Protein AF-A0A4S0JA95-F1 (afdb_monomer_lite)

Secondary structure (DSSP, 8-state):
--EEEEEEETTEEEEEETHHHHHHHTTPPP-----GGGHHHHHHH-SS--EEEEE--HHHHHHHHHHH-SS-HHHHHHHHHHHTT----STTEEEEE-SS-HHHHHHHHHHHHHHHHHHHHHHTT-

Sequence (126 aa):
GAFAISWEAHGLRYGLPADVDWSVSNGHVAVANVSRAVIPTLRERYANLAIVEITASPQVLAERLAMRGRESRGEVLARLARSASVTLSGPGVTSIDNSGPREVAGERFAELLRKAMAFSDMSGLI

pLDDT: mean 89.23, std 9.41, range [45.0, 98.12]

Radius of gyration: 16.73 Å; chains: 1; bounding box: 40×36×42 Å

Structure (mmCIF, N/CA/C/O backbone):
data_AF-A0A4S0JA95-F1
#
_entry.id   AF-A0A4S0JA95-F1
#
loop_
_atom_site.group_PDB
_atom_site.id
_atom_site.type_symbol
_atom_site.label_atom_id
_atom_site.label_alt_id
_atom_site.label_comp_id
_atom_site.label_asym_id
_atom_site.label_entity_id
_atom_site.label_seq_id
_atom_site.pdbx_PDB_ins_code
_atom_site.Cartn_x
_atom_site.Cartn_y
_atom_site.Cartn_z
_atom_site.occupancy
_atom_site.B_iso_or_equiv
_atom_site.auth_seq_id
_atom_site.auth_comp_id
_atom_site.auth_asym_id
_atom_site.auth_atom_id
_atom_site.pdbx_PDB_model_num
ATOM 1 N N . GLY A 1 1 ? 0.702 -18.941 -14.734 1.00 87.50 1 GLY A N 1
ATOM 2 C CA . GLY A 1 1 ? -0.657 -19.085 -14.163 1.00 87.50 1 GLY A CA 1
ATOM 3 C C . GLY A 1 1 ? -1.402 -17.768 -14.299 1.00 87.50 1 GLY A C 1
ATOM 4 O O . GLY A 1 1 ? -0.826 -16.845 -14.851 1.00 87.50 1 GLY A O 1
ATOM 5 N N . ALA A 1 2 ? -2.640 -17.661 -13.806 1.00 93.88 2 ALA A N 1
ATOM 6 C CA . ALA A 1 2 ? -3.442 -16.429 -13.923 1.00 93.88 2 ALA A CA 1
ATOM 7 C C . ALA A 1 2 ? -2.987 -15.277 -12.996 1.00 93.88 2 ALA A C 1
ATOM 9 O O . ALA A 1 2 ? -3.406 -14.136 -13.174 1.00 93.88 2 ALA A O 1
ATOM 10 N N . PHE A 1 3 ? -2.126 -15.568 -12.017 1.00 96.62 3 PHE A N 1
ATOM 11 C CA . PHE A 1 3 ? -1.625 -14.605 -11.038 1.00 96.62 3 PHE A CA 1
ATOM 12 C C . PHE A 1 3 ? -0.097 -14.560 -11.060 1.00 96.62 3 PHE A C 1
ATOM 14 O O . PHE A 1 3 ? 0.545 -15.611 -11.140 1.00 96.62 3 PHE A O 1
ATOM 21 N N . ALA A 1 4 ? 0.459 -13.354 -10.953 1.00 95.75 4 ALA A N 1
ATOM 22 C CA . ALA A 1 4 ? 1.887 -13.113 -10.758 1.00 95.75 4 ALA A CA 1
ATOM 23 C C . ALA A 1 4 ? 2.315 -13.505 -9.334 1.00 95.75 4 ALA A C 1
ATOM 25 O O . ALA A 1 4 ? 3.326 -14.172 -9.127 1.00 95.75 4 ALA A O 1
ATOM 26 N N . ILE A 1 5 ? 1.503 -13.115 -8.347 1.00 96.25 5 ILE A N 1
ATOM 27 C CA . ILE A 1 5 ? 1.661 -13.444 -6.926 1.00 96.25 5 ILE A CA 1
ATOM 28 C C . ILE A 1 5 ? 0.274 -13.717 -6.350 1.00 96.25 5 ILE A C 1
ATOM 30 O O . ILE A 1 5 ? -0.674 -13.001 -6.664 1.00 96.25 5 ILE A O 1
ATOM 34 N N . SER A 1 6 ? 0.160 -14.702 -5.462 1.00 96.00 6 SER A N 1
ATOM 35 C CA . SER A 1 6 ? -1.036 -14.939 -4.649 1.00 96.00 6 SER A CA 1
ATOM 36 C C . SER A 1 6 ? -0.656 -15.187 -3.194 1.00 96.00 6 SER A C 1
ATOM 38 O O . SER A 1 6 ? 0.371 -15.810 -2.933 1.00 96.00 6 SER A O 1
ATOM 40 N N . TRP A 1 7 ? -1.478 -14.728 -2.254 1.00 95.12 7 TRP A N 1
ATOM 41 C CA . TRP A 1 7 ? -1.255 -14.910 -0.819 1.00 95.12 7 TRP A CA 1
ATOM 42 C C . TRP A 1 7 ? -2.577 -15.089 -0.070 1.00 95.12 7 TRP A C 1
ATOM 44 O O . TRP A 1 7 ? -3.650 -14.761 -0.581 1.00 95.12 7 TRP A O 1
ATOM 54 N N . GLU A 1 8 ? -2.498 -15.593 1.158 1.00 93.94 8 GLU A N 1
ATOM 55 C CA . GLU A 1 8 ? -3.634 -15.683 2.073 1.00 93.94 8 GLU A CA 1
ATOM 56 C C . GLU A 1 8 ? -3.508 -14.630 3.178 1.00 93.94 8 GLU A C 1
ATOM 58 O O . GLU A 1 8 ? -2.421 -14.388 3.706 1.00 93.94 8 GLU A O 1
ATOM 63 N N . ALA A 1 9 ? -4.615 -13.979 3.528 1.00 88.56 9 ALA A N 1
ATOM 64 C CA . ALA A 1 9 ? -4.694 -13.092 4.680 1.00 88.56 9 ALA A CA 1
ATOM 65 C C . ALA A 1 9 ? -6.126 -13.067 5.220 1.00 88.56 9 ALA A C 1
ATOM 67 O O . ALA A 1 9 ? -7.079 -12.963 4.454 1.00 88.56 9 ALA A O 1
ATOM 68 N N . HIS A 1 10 ? -6.286 -13.116 6.546 1.00 83.44 10 HIS A N 1
ATOM 69 C CA . HIS A 1 10 ? -7.601 -13.055 7.203 1.00 83.44 10 HIS A CA 1
ATOM 70 C C . HIS A 1 10 ? -8.615 -14.101 6.684 1.00 83.44 10 HIS A C 1
ATOM 72 O O . HIS A 1 10 ? -9.799 -13.799 6.565 1.00 83.44 10 HIS A O 1
ATOM 78 N N . GLY A 1 11 ? -8.155 -15.312 6.344 1.00 87.06 11 GLY A N 1
ATOM 79 C CA . GLY A 1 11 ? -9.004 -16.383 5.800 1.00 87.06 11 GLY A CA 1
ATOM 80 C C . GLY A 1 11 ? -9.474 -16.159 4.357 1.00 87.06 11 GLY A C 1
ATOM 81 O O . GLY A 1 11 ? -10.328 -16.894 3.867 1.00 87.06 11 GLY A O 1
ATOM 82 N N . LEU A 1 12 ? -8.932 -15.150 3.671 1.00 92.69 12 LEU A N 1
ATOM 83 C CA . LEU A 1 12 ? -9.212 -14.837 2.273 1.00 92.69 12 LEU A CA 1
ATOM 84 C C . LEU A 1 12 ? -7.959 -15.039 1.421 1.00 92.69 12 LEU A C 1
ATOM 86 O O . LEU A 1 12 ? -6.835 -14.862 1.894 1.00 92.69 12 LEU A O 1
ATOM 90 N N . ARG A 1 13 ? -8.158 -15.363 0.140 1.00 95.19 13 ARG A N 1
ATOM 91 C CA . ARG A 1 13 ? -7.086 -15.488 -0.854 1.00 95.19 13 ARG A CA 1
ATOM 92 C C . ARG A 1 13 ? -7.087 -14.276 -1.771 1.00 95.19 13 ARG A C 1
ATOM 94 O O . ARG A 1 13 ? -8.128 -13.892 -2.299 1.00 95.19 13 ARG A O 1
ATOM 101 N N . TYR A 1 14 ? -5.910 -13.707 -1.968 1.00 96.00 14 TYR A N 1
ATOM 102 C CA . TYR A 1 14 ? -5.671 -12.531 -2.792 1.00 96.00 14 TYR A CA 1
ATOM 103 C C . TYR A 1 14 ? -4.633 -12.853 -3.859 1.00 96.00 14 TYR A C 1
ATOM 105 O O . TYR A 1 14 ? -3.834 -13.778 -3.702 1.00 96.00 14 TYR A O 1
ATOM 113 N N . GLY A 1 15 ? -4.608 -12.065 -4.929 1.00 95.88 15 GLY A N 1
ATOM 114 C CA . GLY A 1 15 ? -3.558 -12.171 -5.924 1.00 95.88 15 GLY A CA 1
ATOM 115 C C . GLY A 1 15 ? -3.433 -10.934 -6.795 1.00 95.88 15 GLY A C 1
ATOM 116 O O . GLY A 1 15 ? -4.402 -10.207 -7.009 1.00 95.88 15 GLY A O 1
ATOM 117 N N . LEU A 1 16 ? -2.219 -10.716 -7.290 1.00 97.12 16 LEU A N 1
ATOM 118 C CA . LEU A 1 16 ? -1.937 -9.781 -8.370 1.00 97.12 16 LEU A CA 1
ATOM 119 C C . LEU A 1 16 ? -2.106 -10.532 -9.698 1.00 97.12 16 LEU A C 1
ATOM 121 O O . LEU A 1 16 ? -1.486 -11.590 -9.850 1.00 97.12 16 LEU A O 1
ATOM 125 N N . PRO A 1 17 ? -2.929 -10.040 -10.641 1.00 97.12 17 PRO A N 1
ATOM 126 C CA . PRO A 1 17 ? -3.075 -10.656 -11.959 1.00 97.12 17 PRO A CA 1
ATOM 127 C C . PRO A 1 17 ? -1.728 -10.807 -12.675 1.00 97.12 17 PRO A C 1
ATOM 129 O O . PRO A 1 17 ? -0.822 -10.002 -12.463 1.00 97.12 17 PRO A O 1
ATOM 132 N N . ALA A 1 18 ? -1.599 -11.821 -13.533 1.00 96.31 18 ALA A N 1
ATOM 133 C CA . ALA A 1 18 ? -0.376 -12.052 -14.310 1.00 96.31 18 ALA A CA 1
ATOM 134 C C . ALA A 1 18 ? 0.042 -10.829 -15.155 1.00 96.31 18 ALA A C 1
ATOM 136 O O . ALA A 1 18 ? 1.232 -10.571 -15.306 1.00 96.31 18 ALA A O 1
ATOM 137 N N . ASP A 1 19 ? -0.917 -10.024 -15.617 1.00 96.31 19 ASP A N 1
ATOM 138 C CA . ASP A 1 19 ? -0.676 -8.817 -16.422 1.00 96.31 19 ASP A CA 1
ATOM 139 C C . ASP A 1 19 ? 0.099 -7.716 -15.675 1.00 96.31 19 ASP A C 1
ATOM 141 O O . ASP A 1 19 ? 0.614 -6.783 -16.297 1.00 96.31 19 ASP A O 1
ATOM 145 N N . VAL A 1 20 ? 0.227 -7.815 -14.345 1.00 96.75 20 VAL A N 1
ATOM 146 C CA . VAL A 1 20 ? 1.110 -6.931 -13.571 1.00 96.75 20 VAL A CA 1
ATOM 147 C C . VAL A 1 20 ? 2.572 -7.170 -13.946 1.00 96.75 20 VAL A C 1
ATOM 149 O O . VAL A 1 20 ? 3.294 -6.193 -14.136 1.00 96.75 20 VAL A O 1
ATOM 152 N N . ASP A 1 21 ? 2.993 -8.429 -14.130 1.00 95.56 21 ASP A N 1
ATOM 153 C CA . ASP A 1 21 ? 4.359 -8.747 -14.572 1.00 95.56 21 ASP A CA 1
ATOM 154 C C . ASP A 1 21 ? 4.634 -8.103 -15.941 1.00 95.56 21 ASP A C 1
ATOM 156 O O . ASP A 1 21 ? 5.688 -7.503 -16.140 1.00 95.56 21 ASP A O 1
ATOM 160 N N . TRP A 1 22 ? 3.663 -8.173 -16.863 1.00 93.69 22 TRP A N 1
ATOM 161 C CA . TRP A 1 22 ? 3.761 -7.541 -18.182 1.00 93.69 22 TRP A CA 1
ATOM 162 C C . TRP A 1 22 ? 3.816 -6.014 -18.088 1.00 93.69 22 TRP A C 1
ATOM 164 O O . TRP A 1 22 ? 4.644 -5.379 -18.730 1.00 93.69 22 TRP A O 1
ATOM 174 N N . SER A 1 23 ? 2.958 -5.404 -17.271 1.00 93.81 23 SER A N 1
ATOM 175 C CA . SER A 1 23 ? 2.924 -3.946 -17.131 1.00 93.81 23 SER A CA 1
ATOM 176 C C . SER A 1 23 ? 4.254 -3.416 -16.595 1.00 93.81 23 SER A C 1
ATOM 178 O O . SER A 1 23 ? 4.813 -2.479 -17.157 1.00 93.81 23 SER A O 1
ATOM 180 N N . VAL A 1 24 ? 4.793 -4.057 -15.554 1.00 94.06 24 VAL A N 1
ATOM 181 C CA . VAL A 1 24 ? 6.075 -3.671 -14.949 1.00 94.06 24 VAL A CA 1
ATOM 182 C C . VAL A 1 24 ? 7.241 -3.909 -15.911 1.00 94.06 24 VAL A C 1
ATOM 184 O O . VAL A 1 24 ? 8.117 -3.054 -16.014 1.00 94.06 24 VAL A O 1
ATOM 187 N N . SER A 1 25 ? 7.254 -5.022 -16.654 1.00 91.75 25 SER A N 1
ATOM 188 C CA . SER A 1 25 ? 8.325 -5.298 -17.624 1.00 91.75 25 SER A CA 1
ATOM 189 C C . SER A 1 25 ? 8.318 -4.358 -18.832 1.00 91.75 25 SER A C 1
ATOM 191 O O . SER A 1 25 ? 9.361 -4.169 -19.449 1.00 91.75 25 SER A O 1
ATOM 193 N N . ASN A 1 26 ? 7.178 -3.731 -19.138 1.00 91.38 26 ASN A N 1
ATOM 194 C CA . ASN A 1 26 ? 7.044 -2.705 -20.176 1.00 91.38 26 ASN A CA 1
ATOM 195 C C . ASN A 1 26 ? 7.219 -1.276 -19.631 1.00 91.38 26 ASN A C 1
ATOM 197 O O . ASN A 1 26 ? 6.835 -0.313 -20.288 1.00 91.38 26 ASN A O 1
ATOM 201 N N . GLY A 1 27 ? 7.782 -1.120 -18.429 1.00 90.81 27 GLY A N 1
ATOM 202 C CA . GLY A 1 27 ? 8.087 0.195 -17.869 1.00 90.81 27 GLY A CA 1
ATOM 203 C C . GLY A 1 27 ? 6.863 0.952 -17.346 1.00 90.81 27 GLY A C 1
ATOM 204 O O . GLY A 1 27 ? 6.935 2.164 -17.149 1.00 90.81 27 GLY A O 1
ATOM 205 N N . HIS A 1 28 ? 5.743 0.281 -17.075 1.00 93.31 28 HIS A N 1
ATOM 206 C CA . HIS A 1 28 ? 4.615 0.900 -16.381 1.00 93.31 28 HIS A CA 1
ATOM 207 C C . HIS A 1 28 ? 4.709 0.718 -14.862 1.00 93.31 28 HIS A C 1
ATOM 209 O O . HIS A 1 28 ? 5.228 -0.274 -14.349 1.00 93.31 28 HIS A O 1
ATOM 215 N N . VAL A 1 29 ? 4.119 1.657 -14.120 1.00 94.56 29 VAL A N 1
ATOM 216 C CA . VAL A 1 29 ? 4.015 1.584 -12.658 1.00 94.56 29 VAL A CA 1
ATOM 217 C C . VAL A 1 29 ? 2.697 0.922 -12.258 1.00 94.56 29 VAL A C 1
ATOM 219 O O . VAL A 1 29 ? 1.620 1.457 -12.516 1.00 94.56 29 VAL A O 1
ATOM 222 N N . ALA A 1 30 ? 2.774 -0.219 -11.571 1.00 95.50 30 ALA A N 1
ATOM 223 C CA . ALA A 1 30 ? 1.619 -0.868 -10.958 1.00 95.50 30 ALA A CA 1
ATOM 224 C C . ALA A 1 30 ? 1.479 -0.462 -9.482 1.00 95.50 30 ALA A C 1
ATOM 226 O O . ALA A 1 30 ? 2.425 -0.569 -8.703 1.00 95.50 30 ALA A O 1
ATOM 227 N N . VAL A 1 31 ? 0.277 -0.039 -9.079 1.00 96.31 31 VAL A N 1
ATOM 228 C CA . VAL A 1 31 ? -0.045 0.295 -7.683 1.00 96.31 31 VAL A CA 1
ATOM 229 C C . VAL A 1 31 ? -0.976 -0.767 -7.116 1.00 96.31 31 VAL A C 1
ATOM 231 O O . VAL A 1 31 ? -2.059 -0.999 -7.649 1.00 96.31 31 VAL A O 1
ATOM 234 N N . ALA A 1 32 ? -0.576 -1.395 -6.011 1.00 95.81 32 ALA A N 1
ATOM 235 C CA . ALA A 1 32 ? -1.366 -2.424 -5.348 1.00 95.81 32 ALA A CA 1
ATOM 236 C C . ALA A 1 32 ? -1.427 -2.199 -3.835 1.00 95.81 32 ALA A C 1
ATOM 238 O O . ALA A 1 32 ? -0.421 -1.911 -3.189 1.00 95.81 32 ALA A O 1
ATOM 239 N N . ASN A 1 33 ? -2.615 -2.383 -3.260 1.00 95.12 33 ASN A N 1
ATOM 240 C CA . ASN A 1 33 ? -2.790 -2.460 -1.815 1.00 95.12 33 ASN A CA 1
ATOM 241 C C . ASN A 1 33 ? -2.655 -3.922 -1.375 1.00 95.12 33 ASN A C 1
ATOM 243 O O . ASN A 1 33 ? -3.455 -4.766 -1.782 1.00 95.12 33 ASN A O 1
ATOM 247 N N . VAL A 1 34 ? -1.646 -4.222 -0.561 1.00 93.94 34 VAL A N 1
ATOM 248 C CA . VAL A 1 34 ? -1.257 -5.595 -0.218 1.00 93.94 34 VAL A CA 1
ATOM 249 C C . VAL A 1 34 ? -1.119 -5.796 1.288 1.00 93.94 34 VAL A C 1
ATOM 251 O O . VAL A 1 34 ? -1.041 -4.852 2.072 1.00 93.94 34 VAL A O 1
ATOM 254 N N . SER A 1 35 ? -1.079 -7.058 1.711 1.00 89.88 35 SER A N 1
ATOM 255 C CA . SER A 1 35 ? -0.764 -7.405 3.099 1.00 89.88 35 SER A CA 1
ATOM 256 C C . SER A 1 35 ? 0.742 -7.342 3.349 1.00 89.88 35 SER A C 1
ATOM 258 O O . SER A 1 35 ? 1.536 -7.739 2.504 1.00 89.88 35 SER A O 1
ATOM 260 N N . ARG A 1 36 ? 1.156 -6.927 4.550 1.00 89.69 36 ARG A N 1
ATOM 261 C CA . ARG A 1 36 ? 2.584 -6.837 4.914 1.00 89.69 36 ARG A CA 1
ATOM 262 C C . ARG A 1 36 ? 3.344 -8.158 4.734 1.00 89.69 36 ARG A C 1
ATOM 264 O O . ARG A 1 36 ? 4.501 -8.149 4.336 1.00 89.69 36 ARG A O 1
ATOM 271 N N . ALA A 1 37 ? 2.672 -9.286 4.970 1.00 88.44 37 ALA A N 1
ATOM 272 C CA . ALA A 1 37 ? 3.248 -10.622 4.841 1.00 88.44 37 ALA A CA 1
ATOM 273 C C . ALA A 1 37 ? 3.699 -10.983 3.412 1.00 88.44 37 ALA A C 1
ATOM 275 O O . ALA A 1 37 ? 4.555 -11.846 3.269 1.00 88.44 37 ALA A O 1
ATOM 276 N N . VAL A 1 38 ? 3.169 -10.329 2.366 1.00 93.06 38 VAL A N 1
ATOM 277 C CA . VAL A 1 38 ? 3.561 -10.613 0.971 1.00 93.06 38 VAL A CA 1
ATOM 278 C C . VAL A 1 38 ? 4.753 -9.769 0.495 1.00 93.06 38 VAL A C 1
ATOM 280 O O . VAL A 1 38 ? 5.286 -9.993 -0.588 1.00 93.06 38 VAL A O 1
ATOM 283 N N . ILE A 1 39 ? 5.217 -8.807 1.302 1.00 93.12 39 ILE A N 1
ATOM 284 C CA . ILE A 1 39 ? 6.333 -7.918 0.943 1.00 93.12 39 ILE A CA 1
ATOM 285 C C . ILE A 1 39 ? 7.632 -8.681 0.617 1.00 93.12 39 ILE A C 1
ATOM 287 O O . ILE A 1 39 ? 8.261 -8.320 -0.376 1.00 93.12 39 ILE A O 1
ATOM 291 N N . PRO A 1 40 ? 8.052 -9.721 1.368 1.00 92.38 40 PRO A N 1
ATOM 292 C CA . PRO A 1 40 ? 9.244 -10.494 1.011 1.00 92.38 40 PRO A CA 1
ATOM 293 C C . PRO A 1 40 ? 9.153 -11.104 -0.396 1.00 92.38 40 PRO A C 1
ATOM 295 O O . PRO A 1 40 ? 10.053 -10.911 -1.205 1.00 92.38 40 PRO A O 1
ATOM 298 N N . THR A 1 41 ? 8.017 -11.716 -0.737 1.00 94.62 41 THR A N 1
ATOM 299 C CA . THR A 1 41 ? 7.768 -12.283 -2.073 1.00 94.62 41 THR A CA 1
ATOM 300 C C . THR A 1 41 ? 7.772 -11.212 -3.166 1.00 94.62 41 THR A C 1
ATOM 302 O O . THR A 1 41 ? 8.279 -11.442 -4.261 1.00 94.62 41 THR A O 1
ATOM 305 N N . LEU A 1 42 ? 7.240 -10.018 -2.881 1.00 94.94 42 LEU A N 1
ATOM 306 C CA . LEU A 1 42 ? 7.305 -8.888 -3.813 1.00 94.94 42 LEU A CA 1
ATOM 307 C C . LEU A 1 42 ? 8.750 -8.443 -4.071 1.00 94.94 42 LEU A C 1
ATOM 309 O O . LEU A 1 42 ? 9.083 -8.143 -5.213 1.00 94.94 42 LEU A O 1
ATOM 313 N N . ARG A 1 43 ? 9.602 -8.427 -3.036 1.00 93.50 43 ARG A N 1
ATOM 314 C CA . ARG A 1 43 ? 11.026 -8.066 -3.154 1.00 93.50 43 ARG A CA 1
ATOM 315 C C . ARG A 1 43 ? 11.835 -9.082 -3.953 1.00 93.50 43 ARG A C 1
ATOM 317 O O . ARG A 1 43 ? 12.774 -8.696 -4.633 1.00 93.50 43 ARG A O 1
ATOM 324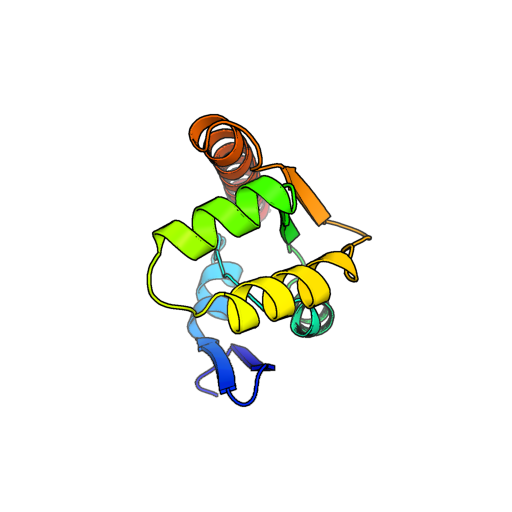 N N . GLU A 1 44 ? 11.483 -10.360 -3.865 1.00 94.06 44 GLU A N 1
ATOM 325 C CA . GLU A 1 44 ? 12.112 -11.412 -4.671 1.00 94.06 44 GLU A CA 1
ATOM 326 C C . GLU A 1 44 ? 11.705 -11.322 -6.147 1.00 94.06 44 GLU A C 1
ATOM 328 O O . GLU A 1 44 ? 12.509 -11.619 -7.027 1.00 94.06 44 GLU A O 1
ATOM 333 N N . ARG A 1 45 ? 10.460 -10.911 -6.427 1.00 94.75 45 ARG A N 1
ATOM 334 C CA . ARG A 1 45 ? 9.916 -10.876 -7.791 1.00 94.75 45 ARG A CA 1
ATOM 335 C C . ARG A 1 45 ? 10.256 -9.600 -8.558 1.00 94.75 45 ARG A C 1
ATOM 337 O O . ARG A 1 45 ? 10.547 -9.674 -9.748 1.00 94.75 45 ARG A O 1
ATOM 344 N N . TYR A 1 46 ? 10.178 -8.441 -7.906 1.00 93.50 46 TYR A N 1
ATOM 345 C CA . TYR A 1 46 ? 10.332 -7.142 -8.557 1.00 93.50 46 TYR A CA 1
ATOM 346 C C . TYR A 1 46 ? 11.585 -6.433 -8.049 1.00 93.50 46 TYR A C 1
ATOM 348 O O . TYR A 1 46 ? 11.650 -6.023 -6.891 1.00 93.50 46 TYR A O 1
ATOM 356 N N . ALA A 1 47 ? 12.556 -6.234 -8.945 1.00 89.88 47 ALA A N 1
ATOM 357 C CA . ALA A 1 47 ? 13.795 -5.518 -8.636 1.00 89.88 47 ALA A CA 1
ATOM 358 C C . ALA A 1 47 ? 13.536 -4.060 -8.210 1.00 89.88 47 ALA A C 1
ATOM 360 O O . ALA A 1 47 ? 14.204 -3.538 -7.321 1.00 89.88 47 ALA A O 1
ATOM 361 N N . ASN A 1 48 ? 12.525 -3.430 -8.816 1.00 90.69 48 ASN A N 1
ATOM 362 C CA . ASN A 1 48 ? 12.113 -2.062 -8.530 1.00 90.69 48 ASN A CA 1
ATOM 363 C C . ASN A 1 48 ? 10.791 -2.079 -7.758 1.00 90.69 48 ASN A C 1
ATOM 365 O O . ASN A 1 48 ? 9.723 -2.261 -8.340 1.00 90.69 48 ASN A O 1
ATOM 369 N N . LEU A 1 49 ? 10.863 -1.898 -6.439 1.00 93.50 49 LEU A N 1
ATOM 370 C CA . LEU A 1 49 ? 9.701 -1.928 -5.552 1.00 93.50 49 LEU A CA 1
ATOM 371 C C . LEU A 1 49 ? 9.736 -0.752 -4.571 1.00 93.50 49 LEU A C 1
ATOM 373 O O . LEU A 1 49 ? 10.647 -0.641 -3.751 1.00 93.50 49 LEU A O 1
ATOM 377 N N . ALA A 1 50 ? 8.699 0.085 -4.612 1.00 94.31 50 ALA A N 1
ATOM 378 C CA . ALA A 1 50 ? 8.446 1.115 -3.610 1.00 94.31 50 ALA A CA 1
ATOM 379 C C . ALA A 1 50 ? 7.337 0.649 -2.659 1.00 94.31 50 ALA A C 1
ATOM 381 O O . ALA A 1 50 ? 6.230 0.322 -3.086 1.00 94.31 50 ALA A O 1
ATOM 382 N N . ILE A 1 51 ? 7.627 0.623 -1.361 1.00 95.50 51 ILE A N 1
ATOM 383 C CA . ILE A 1 51 ? 6.670 0.242 -0.321 1.00 95.50 51 ILE A CA 1
ATOM 384 C C . ILE A 1 51 ? 6.190 1.524 0.348 1.00 95.50 51 ILE A C 1
ATOM 386 O O . ILE A 1 51 ? 6.973 2.223 0.987 1.00 95.50 51 ILE A O 1
ATOM 390 N N . VAL A 1 52 ? 4.898 1.826 0.231 1.00 95.38 52 VAL A N 1
ATOM 391 C CA . VAL A 1 52 ? 4.298 2.979 0.909 1.00 95.38 52 VAL A CA 1
ATOM 392 C C . VAL A 1 52 ? 3.454 2.504 2.082 1.00 95.38 52 VAL A C 1
ATOM 394 O O . VAL A 1 52 ? 2.432 1.843 1.901 1.00 95.38 52 VAL A O 1
ATOM 397 N N . GLU A 1 53 ? 3.866 2.862 3.293 1.00 94.06 53 GLU A N 1
ATOM 398 C CA . GLU A 1 53 ? 3.091 2.614 4.501 1.00 94.06 53 GLU A CA 1
ATOM 399 C C . GLU A 1 53 ? 2.246 3.844 4.843 1.00 94.06 53 GLU A C 1
ATOM 401 O O . GLU A 1 53 ? 2.772 4.884 5.230 1.00 94.06 53 GLU A O 1
ATOM 406 N N . ILE A 1 54 ? 0.923 3.724 4.721 1.00 92.56 54 ILE A N 1
ATOM 407 C CA . ILE A 1 54 ? -0.009 4.773 5.147 1.00 92.56 54 ILE A CA 1
ATOM 408 C C . ILE A 1 54 ? -0.393 4.531 6.606 1.00 92.56 54 ILE A C 1
ATOM 410 O O . ILE A 1 54 ? -1.038 3.530 6.927 1.00 92.56 54 ILE A O 1
ATOM 414 N N . THR A 1 55 ? -0.027 5.463 7.480 1.00 91.94 55 THR A N 1
ATOM 415 C CA . THR A 1 55 ? -0.331 5.418 8.914 1.00 91.94 55 THR A CA 1
ATOM 416 C C . THR A 1 55 ? -1.326 6.511 9.294 1.00 91.94 55 THR A C 1
ATOM 418 O O . THR A 1 55 ? -1.627 7.407 8.511 1.00 91.94 55 THR A O 1
ATOM 421 N N . ALA A 1 56 ? -1.911 6.404 10.481 1.00 91.94 56 ALA A N 1
ATOM 422 C CA . ALA A 1 56 ? -2.652 7.478 11.128 1.00 91.94 56 ALA A CA 1
ATOM 423 C C . ALA A 1 56 ? -2.693 7.189 12.631 1.00 91.94 56 ALA A C 1
ATOM 425 O O . ALA A 1 56 ? -2.560 6.033 13.047 1.00 91.94 56 ALA A O 1
ATOM 426 N N . SER A 1 57 ? -2.897 8.222 13.442 1.00 90.50 57 SER A N 1
ATOM 427 C CA . SER A 1 57 ? -3.017 8.073 14.884 1.00 90.50 57 SER A CA 1
ATOM 428 C C . SER A 1 57 ? -4.198 7.156 15.235 1.00 90.50 57 SER A C 1
ATOM 430 O O . SER A 1 57 ? -5.213 7.141 14.523 1.00 90.50 57 SER A O 1
ATOM 432 N N . PRO A 1 58 ? -4.111 6.384 16.334 1.00 87.38 58 PRO A N 1
ATOM 433 C CA . PRO A 1 58 ? -5.196 5.501 16.756 1.00 87.38 58 PRO A CA 1
ATOM 434 C C . PRO A 1 58 ? -6.543 6.221 16.904 1.00 87.38 58 PRO A C 1
ATOM 436 O O . PRO A 1 58 ? -7.579 5.653 16.565 1.00 87.38 58 PRO A O 1
ATOM 439 N N . GLN A 1 59 ? -6.525 7.476 17.360 1.00 87.81 59 GLN A N 1
ATOM 440 C CA . GLN A 1 59 ? -7.709 8.317 17.530 1.00 87.81 59 GLN A CA 1
ATOM 441 C C . GLN A 1 59 ? -8.372 8.611 16.179 1.00 87.81 59 GLN A C 1
ATOM 443 O O . GLN A 1 59 ? -9.555 8.327 15.995 1.00 87.81 59 GLN A O 1
ATOM 448 N N . VAL A 1 60 ? -7.590 9.067 15.196 1.00 91.31 60 VAL A N 1
ATOM 449 C CA . VAL A 1 60 ? -8.090 9.366 13.847 1.00 91.31 60 VAL A CA 1
ATOM 450 C C . VAL A 1 60 ? -8.584 8.098 13.143 1.00 91.31 60 VAL A C 1
ATOM 452 O O . VAL A 1 60 ? -9.591 8.128 12.432 1.00 91.31 60 VAL A O 1
ATOM 455 N N . LEU A 1 61 ? -7.912 6.958 13.339 1.00 90.06 61 LEU A N 1
ATOM 456 C CA . LEU A 1 61 ? -8.380 5.672 12.817 1.00 90.06 61 LEU A CA 1
ATOM 457 C C . LEU A 1 61 ? -9.714 5.256 13.445 1.00 90.06 61 LEU A C 1
ATOM 459 O O . LEU A 1 61 ? -10.610 4.845 12.709 1.00 90.06 61 LEU A O 1
ATOM 463 N N . ALA A 1 62 ? -9.866 5.380 14.766 1.00 87.88 62 ALA A N 1
ATOM 464 C CA . ALA A 1 62 ? -11.102 5.039 15.468 1.00 87.88 62 ALA A CA 1
ATOM 465 C C . ALA A 1 62 ? -12.291 5.861 14.951 1.00 87.88 62 ALA A C 1
ATOM 467 O O . ALA A 1 62 ? -13.318 5.291 14.581 1.00 87.88 62 ALA A O 1
ATOM 468 N N . GLU A 1 63 ? -12.126 7.182 14.850 1.00 89.12 63 GLU A N 1
ATOM 469 C CA . GLU A 1 63 ? -13.142 8.097 14.317 1.00 89.12 63 GLU A CA 1
ATOM 470 C C . GLU A 1 63 ? -13.523 7.736 12.877 1.00 89.12 63 GLU A C 1
ATOM 472 O O . GLU A 1 63 ? -14.701 7.584 12.545 1.00 89.12 63 GLU A O 1
ATOM 477 N N . ARG A 1 64 ? -12.525 7.522 12.008 1.00 90.38 64 ARG A N 1
ATOM 478 C CA . ARG A 1 64 ? -12.755 7.165 10.600 1.00 90.38 64 ARG A CA 1
ATOM 479 C C . ARG A 1 64 ? -13.421 5.804 10.436 1.00 90.38 64 ARG A C 1
ATOM 481 O O . ARG A 1 64 ? -14.198 5.642 9.498 1.00 90.38 64 ARG A O 1
ATOM 488 N N . LEU A 1 65 ? -13.110 4.828 11.287 1.00 89.44 65 LEU A N 1
ATOM 489 C CA . LEU A 1 65 ? -13.748 3.512 11.259 1.00 89.44 65 LEU A CA 1
ATOM 490 C C . LEU A 1 65 ? -15.200 3.594 11.737 1.00 89.44 65 LEU A C 1
ATOM 492 O O . LEU A 1 65 ? -16.079 3.062 11.062 1.00 89.44 65 LEU A O 1
ATOM 496 N N . ALA A 1 66 ? -15.468 4.331 12.818 1.00 87.19 66 ALA A N 1
ATOM 497 C CA . ALA A 1 66 ? -16.824 4.551 13.318 1.00 87.19 66 ALA A CA 1
ATOM 498 C C . ALA A 1 66 ? -17.724 5.219 12.262 1.00 87.19 66 ALA A C 1
ATOM 500 O O . ALA A 1 66 ? -18.841 4.764 12.025 1.00 87.19 66 ALA A O 1
ATOM 501 N N . MET A 1 67 ? -17.211 6.229 11.548 1.00 88.31 67 MET A N 1
ATOM 502 C CA . MET A 1 67 ? -17.952 6.913 10.476 1.00 88.31 67 MET A CA 1
ATOM 503 C C . MET A 1 67 ? -18.302 6.018 9.278 1.00 88.31 67 MET A C 1
ATOM 505 O O . MET A 1 67 ? -19.213 6.347 8.523 1.00 88.31 67 MET A O 1
ATOM 509 N N . ARG A 1 68 ? -17.597 4.899 9.056 1.00 89.12 68 ARG A N 1
ATOM 510 C CA . ARG A 1 68 ? -17.893 4.000 7.924 1.00 89.12 68 ARG A CA 1
ATOM 511 C C . ARG A 1 68 ? -19.173 3.198 8.133 1.00 89.12 68 ARG A C 1
ATOM 513 O O . ARG A 1 68 ? -19.730 2.738 7.141 1.00 89.12 68 ARG A O 1
ATOM 520 N N . GLY A 1 69 ? -19.594 2.985 9.382 1.00 84.88 69 GLY A N 1
ATOM 521 C CA . GLY A 1 69 ? -20.823 2.259 9.723 1.00 84.88 69 GLY A CA 1
ATOM 522 C C . GLY A 1 69 ? -20.839 0.771 9.342 1.00 84.88 69 GLY A C 1
ATOM 523 O O . GLY A 1 69 ? -21.907 0.173 9.309 1.00 84.88 69 GLY A 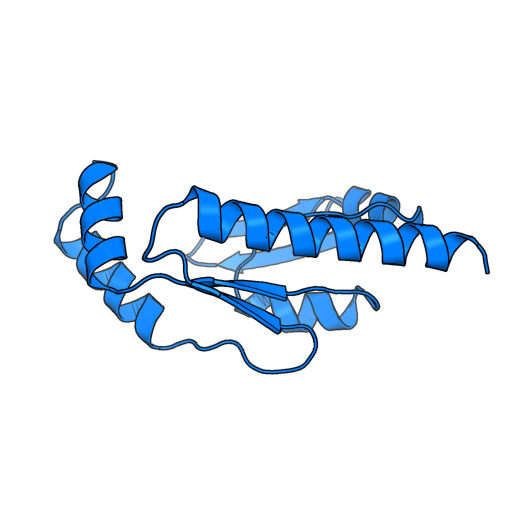O 1
ATOM 524 N N . ARG A 1 70 ? -19.683 0.171 9.021 1.00 88.75 70 ARG A N 1
ATOM 525 C CA . ARG A 1 70 ? -19.564 -1.238 8.575 1.00 88.75 70 ARG A CA 1
ATOM 526 C C . ARG A 1 70 ? -19.069 -2.193 9.661 1.00 88.75 70 ARG A C 1
ATOM 528 O O . ARG A 1 70 ? -19.013 -3.390 9.422 1.00 88.75 70 ARG A O 1
ATOM 535 N N . GLU A 1 71 ? -18.642 -1.659 10.799 1.00 87.94 71 GLU A N 1
ATOM 536 C CA . GLU A 1 71 ? -17.958 -2.388 11.868 1.00 87.94 71 GLU A CA 1
ATOM 537 C C . GLU A 1 71 ? -18.563 -1.957 13.213 1.00 87.94 71 GLU A C 1
ATOM 539 O O . GLU A 1 71 ? -18.850 -0.777 13.434 1.00 87.94 71 GLU A O 1
ATOM 544 N N . SER A 1 72 ? -18.751 -2.906 14.123 1.00 85.94 72 SER A N 1
ATOM 545 C CA . SER A 1 72 ? -19.116 -2.658 15.516 1.00 85.94 72 SER A CA 1
ATOM 546 C C . SER A 1 72 ? -17.948 -2.046 16.298 1.00 85.94 72 SER A C 1
ATOM 548 O O . SER A 1 72 ? -16.778 -2.157 15.926 1.00 85.94 72 SER A O 1
ATOM 550 N N . ARG A 1 73 ? -18.238 -1.449 17.461 1.00 81.62 73 ARG A N 1
ATOM 551 C CA . ARG A 1 73 ? -17.203 -0.883 18.347 1.00 81.62 73 ARG A CA 1
ATOM 552 C C . ARG A 1 73 ? -16.132 -1.912 18.739 1.00 81.62 73 ARG A C 1
ATOM 554 O O . ARG A 1 73 ? -14.957 -1.559 18.815 1.00 81.62 73 ARG A O 1
ATOM 561 N N . GLY A 1 74 ? -16.525 -3.166 18.977 1.00 83.44 74 GLY A N 1
ATOM 562 C CA . GLY A 1 74 ? -15.597 -4.251 19.309 1.00 83.44 74 GLY A CA 1
ATOM 563 C C . GLY A 1 74 ? -14.645 -4.583 18.157 1.00 83.44 74 GLY A C 1
ATOM 564 O O . GLY A 1 74 ? -13.440 -4.707 18.370 1.00 83.44 74 GLY A O 1
ATOM 565 N N . GLU A 1 75 ? -15.160 -4.638 16.927 1.00 84.94 75 GLU A N 1
ATOM 566 C CA . GLU A 1 75 ? -14.361 -4.891 15.719 1.00 84.94 75 GLU A CA 1
ATOM 567 C C . GLU A 1 75 ? -13.376 -3.750 15.434 1.00 84.94 75 GLU A C 1
ATOM 569 O O . GLU A 1 75 ? -12.213 -4.009 15.113 1.00 84.94 75 GLU A O 1
ATOM 574 N N . VAL A 1 76 ? -13.795 -2.495 15.642 1.00 85.06 76 VAL A N 1
ATOM 575 C CA . VAL A 1 76 ? -12.917 -1.319 15.535 1.00 85.06 76 VAL A CA 1
ATOM 576 C C . VAL A 1 76 ? -11.759 -1.405 16.530 1.00 85.06 76 VAL A C 1
ATOM 578 O O . VAL A 1 76 ? -10.602 -1.257 16.135 1.00 85.06 76 VAL A O 1
ATOM 581 N N . LEU A 1 77 ? -12.031 -1.705 17.805 1.00 83.44 77 LEU A N 1
ATOM 582 C CA . LEU A 1 77 ? -10.986 -1.839 18.829 1.00 83.44 77 LEU A CA 1
ATOM 583 C C . LEU A 1 77 ? -10.021 -2.992 18.520 1.00 83.44 77 LEU A C 1
ATOM 585 O O . LEU A 1 77 ? -8.804 -2.809 18.583 1.00 83.44 77 LEU A O 1
ATOM 589 N N . ALA A 1 78 ? -10.542 -4.152 18.111 1.00 83.31 78 ALA A N 1
ATOM 590 C CA . ALA A 1 78 ? -9.722 -5.295 17.712 1.00 83.31 78 ALA A CA 1
ATOM 591 C C . ALA A 1 78 ? -8.840 -4.979 16.489 1.00 83.31 78 ALA A C 1
ATOM 593 O O . ALA A 1 78 ? -7.704 -5.446 16.377 1.00 83.31 78 ALA A O 1
ATOM 594 N N . ARG A 1 79 ? -9.338 -4.170 15.550 1.00 83.19 79 ARG A N 1
ATOM 595 C CA . ARG A 1 79 ? -8.572 -3.711 14.386 1.00 83.19 79 ARG A CA 1
ATOM 596 C C . ARG A 1 79 ? -7.467 -2.722 14.759 1.00 83.19 79 ARG A C 1
ATOM 598 O O . ARG A 1 79 ? -6.360 -2.833 14.225 1.00 83.19 79 ARG A O 1
ATOM 605 N N . LEU A 1 80 ? -7.740 -1.789 15.668 1.00 82.81 80 LEU A N 1
ATOM 606 C CA . LEU A 1 80 ? -6.748 -0.831 16.163 1.00 82.81 80 LEU A CA 1
ATOM 607 C C . LEU A 1 80 ? -5.609 -1.543 16.903 1.00 82.81 80 LEU A C 1
ATOM 609 O O . LEU A 1 80 ? -4.444 -1.284 16.609 1.00 82.81 80 LEU A O 1
ATOM 613 N N . ALA A 1 81 ? -5.935 -2.504 17.775 1.00 81.19 81 ALA A N 1
ATOM 614 C CA . ALA A 1 81 ? -4.946 -3.284 18.519 1.00 81.19 81 ALA A CA 1
ATOM 615 C C . ALA A 1 81 ? -3.986 -4.058 17.596 1.00 81.19 81 ALA A C 1
ATOM 617 O O . ALA A 1 81 ? -2.776 -4.037 17.804 1.00 81.19 81 ALA A O 1
ATOM 618 N N . ARG A 1 82 ? -4.506 -4.675 16.524 1.00 75.06 82 ARG A N 1
ATOM 619 C CA . ARG A 1 82 ? -3.687 -5.382 15.518 1.00 75.06 82 ARG A CA 1
ATOM 620 C C . ARG A 1 82 ? -2.786 -4.456 14.699 1.00 75.06 82 ARG A C 1
ATOM 622 O O . ARG A 1 82 ? -1.745 -4.888 14.218 1.00 75.06 82 ARG A O 1
ATOM 629 N N . SER A 1 83 ? -3.199 -3.206 14.491 1.00 70.19 83 SER A N 1
ATOM 630 C CA . SER A 1 83 ? -2.456 -2.254 13.653 1.00 70.19 83 SER A CA 1
ATOM 631 C C . SER A 1 83 ? -1.266 -1.630 14.388 1.00 70.19 83 SER A C 1
ATOM 633 O O . SER A 1 83 ? -0.304 -1.233 1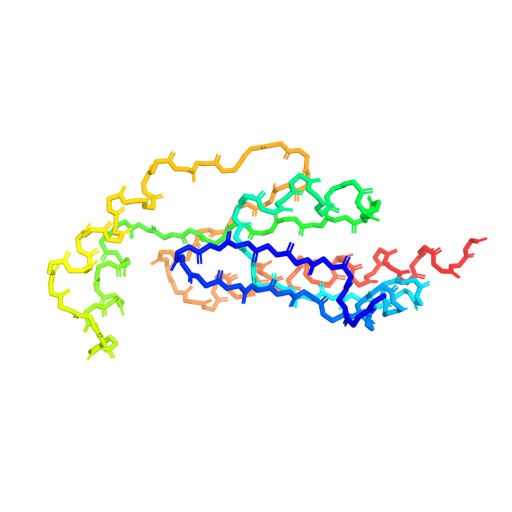3.740 1.00 70.19 83 SER A O 1
ATOM 635 N N . ALA A 1 84 ? -1.312 -1.571 15.723 1.00 62.12 84 ALA A N 1
ATOM 636 C CA . ALA A 1 84 ? -0.288 -0.940 16.555 1.00 62.12 84 ALA A CA 1
ATOM 637 C C . ALA A 1 84 ? 1.033 -1.729 16.650 1.00 62.12 84 ALA A C 1
ATOM 639 O O . ALA A 1 84 ? 2.037 -1.176 17.086 1.00 62.12 84 ALA A O 1
ATOM 640 N N . SER A 1 85 ? 1.053 -3.008 16.260 1.00 57.66 85 SER A N 1
ATOM 641 C CA . SER A 1 85 ? 2.193 -3.902 16.503 1.00 57.66 85 SER A CA 1
ATOM 642 C C . SER A 1 85 ? 3.124 -4.104 15.306 1.00 57.66 85 SER A C 1
ATOM 644 O O . SER A 1 85 ? 4.030 -4.930 15.392 1.00 57.66 85 SER A O 1
ATOM 646 N N . VAL A 1 86 ? 2.900 -3.428 14.172 1.00 63.94 86 VAL A N 1
ATOM 647 C CA . VAL A 1 86 ? 3.663 -3.703 12.945 1.00 63.94 86 VAL A CA 1
ATOM 648 C C . VAL A 1 86 ? 4.181 -2.420 12.314 1.00 63.94 86 VAL A C 1
ATOM 650 O O . VAL A 1 86 ? 3.461 -1.754 11.574 1.00 63.94 86 VAL A O 1
ATOM 653 N N . THR A 1 87 ? 5.454 -2.127 12.569 1.00 65.69 87 THR A N 1
ATOM 654 C CA . THR A 1 87 ? 6.225 -1.120 11.833 1.00 65.69 87 THR A CA 1
ATOM 655 C C . THR A 1 87 ? 6.954 -1.811 10.691 1.00 65.69 87 THR A C 1
ATOM 657 O O . THR A 1 87 ? 7.715 -2.753 10.924 1.00 65.69 87 THR A O 1
ATOM 660 N N . 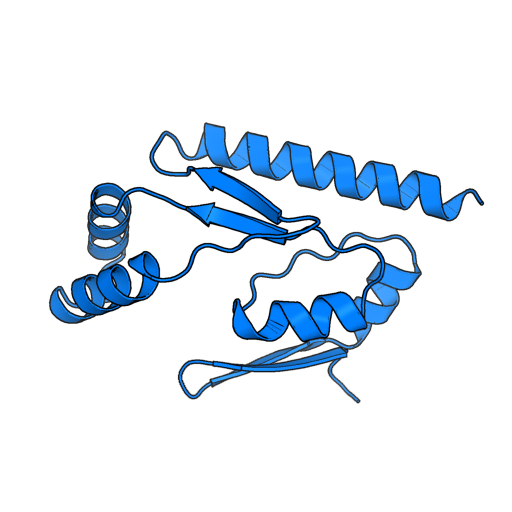LEU A 1 88 ? 6.739 -1.359 9.455 1.00 77.62 88 LEU A N 1
ATOM 661 C CA . LEU A 1 88 ? 7.560 -1.797 8.331 1.00 77.62 88 LEU A CA 1
ATOM 662 C C . LEU A 1 88 ? 8.869 -1.011 8.329 1.00 77.62 88 LEU A C 1
ATOM 664 O O . LEU A 1 88 ? 8.872 0.215 8.275 1.00 77.62 88 LEU A O 1
ATOM 668 N N . SER A 1 89 ? 9.994 -1.717 8.363 1.00 73.38 89 SER A N 1
ATOM 669 C CA . SER A 1 89 ? 11.319 -1.119 8.234 1.00 73.38 89 SER A CA 1
ATOM 670 C C . SER A 1 89 ? 12.132 -1.834 7.156 1.00 73.38 89 SER A C 1
ATOM 672 O O . SER A 1 89 ? 11.905 -3.003 6.833 1.00 73.38 89 SER A O 1
ATOM 674 N N . GLY A 1 90 ? 13.068 -1.104 6.552 1.00 78.38 90 GLY A N 1
ATOM 675 C CA . GLY A 1 90 ? 13.991 -1.624 5.549 1.00 78.38 90 GLY A CA 1
ATOM 676 C C . GLY A 1 90 ? 13.956 -0.864 4.219 1.00 78.38 90 GLY A C 1
ATOM 677 O O . GLY A 1 90 ? 13.266 0.147 4.092 1.00 78.38 90 GLY A O 1
ATOM 678 N N . PRO A 1 91 ? 14.708 -1.347 3.215 1.00 78.50 91 PRO A N 1
ATOM 679 C CA . PRO A 1 91 ? 14.891 -0.645 1.947 1.00 78.50 91 PRO A CA 1
ATOM 680 C C . PRO A 1 91 ? 13.577 -0.373 1.207 1.00 78.50 91 PRO A C 1
ATOM 682 O O . PRO A 1 91 ? 12.683 -1.223 1.174 1.00 78.50 91 PRO A O 1
ATOM 685 N N . GLY A 1 92 ? 13.469 0.813 0.605 1.00 83.69 92 GLY A N 1
ATOM 686 C CA . GLY A 1 92 ? 12.328 1.195 -0.232 1.00 83.69 92 GLY A CA 1
ATOM 687 C C . GLY A 1 92 ? 11.018 1.451 0.520 1.00 83.69 92 GLY A C 1
ATOM 688 O O . GLY A 1 92 ? 9.996 1.653 -0.131 1.00 83.69 92 GLY A O 1
ATOM 689 N N . VAL A 1 93 ? 11.018 1.448 1.860 1.00 93.25 93 VAL A N 1
ATOM 690 C CA . VAL A 1 93 ? 9.835 1.779 2.670 1.00 93.25 93 VAL A CA 1
ATOM 691 C C . VAL A 1 93 ? 9.760 3.287 2.903 1.00 93.25 93 VAL A C 1
ATOM 693 O O . VAL A 1 93 ? 10.687 3.884 3.444 1.00 93.25 93 VAL A O 1
ATOM 696 N N . THR A 1 94 ? 8.638 3.901 2.532 1.00 94.38 94 THR A N 1
ATOM 697 C CA . THR A 1 94 ? 8.291 5.286 2.876 1.00 94.38 94 THR A CA 1
ATOM 698 C C . THR A 1 94 ? 7.009 5.300 3.695 1.00 94.38 94 THR A C 1
ATOM 700 O O . THR A 1 94 ? 5.989 4.775 3.253 1.00 94.38 94 THR A O 1
ATOM 703 N N . SER A 1 95 ? 7.048 5.915 4.877 1.00 93.62 95 SER A N 1
ATOM 704 C CA . SER A 1 95 ? 5.865 6.081 5.725 1.00 93.62 95 SER A CA 1
ATOM 705 C C . SER A 1 95 ? 5.212 7.444 5.485 1.00 93.62 95 SER A C 1
ATOM 707 O O . SER A 1 95 ? 5.896 8.469 5.452 1.00 93.62 95 SER A O 1
ATOM 709 N N . ILE A 1 96 ? 3.891 7.462 5.318 1.00 95.25 96 ILE A N 1
ATOM 710 C CA . ILE A 1 96 ? 3.078 8.672 5.182 1.00 95.25 96 ILE A CA 1
ATOM 711 C C . ILE A 1 96 ? 2.060 8.691 6.317 1.00 95.25 96 ILE A C 1
ATOM 713 O O . ILE A 1 96 ? 1.153 7.859 6.366 1.00 95.25 96 ILE A O 1
ATOM 717 N N . ASP A 1 97 ? 2.188 9.681 7.197 1.00 94.31 97 ASP A N 1
ATOM 718 C CA . ASP A 1 97 ? 1.183 9.964 8.215 1.00 94.31 97 ASP A CA 1
ATOM 719 C C . ASP A 1 97 ? -0.035 10.666 7.591 1.00 94.31 97 ASP A C 1
ATOM 721 O O . ASP A 1 97 ? 0.057 11.761 7.036 1.00 94.31 97 ASP A O 1
ATOM 725 N N . ASN A 1 98 ? -1.189 10.016 7.696 1.00 96.31 98 ASN A N 1
ATOM 726 C CA . ASN A 1 98 ? -2.499 10.476 7.251 1.00 96.31 98 ASN A CA 1
ATOM 727 C C . ASN A 1 98 ? -3.414 10.824 8.444 1.00 96.31 98 ASN A C 1
ATOM 729 O O . ASN A 1 98 ? -4.640 10.693 8.358 1.00 96.31 98 ASN A O 1
ATOM 733 N N . SER A 1 99 ? -2.835 11.231 9.579 1.00 95.62 99 SER A N 1
ATOM 734 C CA . SER A 1 99 ? -3.576 11.761 10.734 1.00 95.62 99 SER A CA 1
ATOM 735 C C . SER A 1 99 ? -4.175 13.140 10.456 1.00 95.62 99 SER A C 1
ATOM 737 O O . SER A 1 99 ? -5.255 13.449 10.951 1.00 95.62 99 SER A O 1
ATOM 739 N N . GLY A 1 100 ? -3.483 13.956 9.655 1.00 93.88 100 GLY A N 1
ATOM 740 C CA . GLY A 1 100 ? -3.915 15.299 9.270 1.00 93.88 100 GLY A CA 1
ATOM 741 C C . GLY A 1 100 ? -4.932 15.329 8.117 1.00 93.88 100 GLY A C 1
ATOM 742 O O . GLY A 1 100 ? -5.595 14.322 7.831 1.00 93.88 100 GLY A O 1
ATOM 743 N N . PRO A 1 101 ? -5.056 16.485 7.435 1.00 94.88 101 PRO A N 1
ATOM 744 C CA . PRO A 1 101 ? -5.857 16.617 6.220 1.00 94.88 101 PRO A CA 1
ATOM 745 C C . PRO A 1 101 ? -5.440 15.592 5.160 1.00 94.88 101 PRO A C 1
ATOM 747 O O . PRO A 1 101 ? -4.248 15.369 4.925 1.00 94.88 101 PRO A O 1
ATOM 750 N N . ARG A 1 102 ? -6.424 14.960 4.513 1.00 93.25 102 ARG A N 1
ATOM 751 C CA . ARG A 1 102 ? -6.183 13.859 3.562 1.00 93.25 102 ARG A CA 1
ATOM 752 C C . ARG A 1 102 ? -5.418 14.330 2.334 1.00 93.25 102 ARG A C 1
ATOM 754 O O . ARG A 1 102 ? -4.668 13.557 1.753 1.00 93.25 102 ARG A O 1
ATOM 761 N N . GLU A 1 103 ? -5.595 15.591 1.974 1.00 96.94 103 GLU A N 1
ATOM 762 C CA . GLU A 1 103 ? -4.975 16.267 0.841 1.00 96.94 103 GLU A CA 1
ATOM 763 C C . GLU A 1 103 ? -3.453 16.302 1.007 1.00 96.94 103 GLU A C 1
ATOM 765 O O . GLU A 1 103 ? -2.723 16.042 0.058 1.00 96.94 103 GLU A O 1
ATOM 770 N N . VAL A 1 104 ? -2.962 16.514 2.234 1.00 97.19 104 VAL A N 1
ATOM 771 C CA . VAL A 1 104 ? -1.522 16.537 2.532 1.00 97.19 104 VAL A CA 1
ATOM 772 C C . VAL A 1 104 ? -0.902 15.152 2.349 1.00 97.19 104 VAL A C 1
ATOM 774 O O . VAL A 1 104 ? 0.144 15.013 1.714 1.00 97.19 104 VAL A O 1
ATOM 777 N N . ALA A 1 105 ? -1.541 14.109 2.886 1.00 97.12 105 ALA A N 1
ATOM 778 C CA . ALA A 1 105 ? -1.073 12.735 2.710 1.00 97.12 105 ALA A CA 1
ATOM 779 C C . ALA A 1 105 ? -1.207 12.269 1.249 1.00 97.12 105 ALA A C 1
ATOM 781 O O . ALA A 1 105 ? -0.337 11.562 0.742 1.00 97.12 105 ALA A O 1
ATOM 782 N N . GLY A 1 106 ? -2.277 12.693 0.571 1.00 97.50 106 GLY A N 1
ATOM 783 C CA . GLY A 1 106 ? -2.531 12.422 -0.839 1.00 97.50 106 GLY A CA 1
ATOM 784 C C . GLY A 1 106 ? -1.470 13.029 -1.751 1.00 97.50 106 GLY A C 1
ATOM 785 O O . GLY A 1 106 ? -0.956 12.327 -2.616 1.00 97.50 106 GLY A O 1
ATOM 786 N N . GLU A 1 107 ? -1.075 14.281 -1.515 1.00 98.12 107 GLU A N 1
ATOM 787 C CA . GLU A 1 107 ? -0.027 14.934 -2.306 1.00 98.12 107 GLU A CA 1
ATOM 788 C C . GLU A 1 107 ? 1.324 14.235 -2.130 1.00 98.12 107 GLU A C 1
ATOM 790 O O . GLU A 1 107 ? 1.988 13.904 -3.109 1.00 98.12 107 GLU A O 1
ATOM 795 N N . ARG A 1 108 ? 1.691 13.889 -0.889 1.00 97.62 108 ARG A N 1
ATOM 796 C CA . ARG A 1 108 ? 2.908 13.102 -0.621 1.00 97.62 108 ARG A CA 1
ATOM 797 C C . ARG A 1 108 ? 2.893 11.755 -1.339 1.00 97.62 108 ARG A C 1
ATOM 799 O O . ARG A 1 108 ? 3.918 11.318 -1.855 1.00 97.62 108 ARG A O 1
ATOM 806 N N . PHE A 1 109 ? 1.741 11.087 -1.384 1.00 97.62 109 PHE A N 1
ATOM 807 C CA . PHE A 1 109 ? 1.597 9.840 -2.129 1.00 97.62 109 PHE A CA 1
ATOM 808 C C . PHE A 1 109 ? 1.757 10.064 -3.640 1.00 97.62 109 PHE A C 1
ATOM 810 O O . PHE A 1 109 ? 2.494 9.326 -4.293 1.00 97.62 109 PHE A O 1
ATOM 817 N N . ALA A 1 110 ? 1.138 11.113 -4.187 1.00 97.44 110 ALA A N 1
ATOM 818 C CA . ALA A 1 110 ? 1.254 11.475 -5.596 1.00 97.44 110 ALA A CA 1
ATOM 819 C C . ALA A 1 110 ? 2.698 11.828 -5.997 1.00 97.44 110 ALA A C 1
ATOM 821 O O . ALA A 1 110 ? 3.148 11.439 -7.073 1.00 97.44 110 ALA A O 1
ATOM 822 N N . GLU A 1 111 ? 3.460 12.503 -5.132 1.00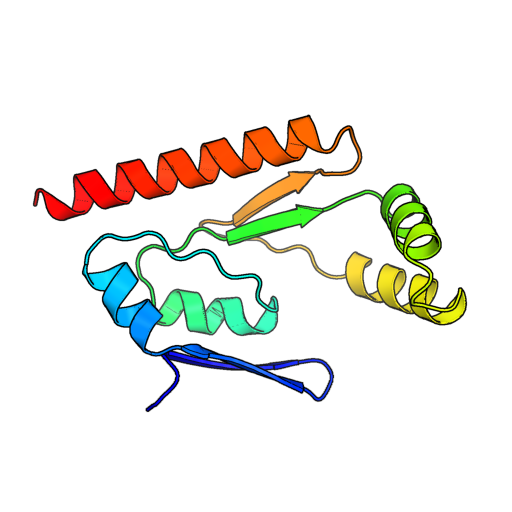 97.31 111 GLU A N 1
ATOM 823 C CA . GLU A 1 111 ? 4.889 12.761 -5.342 1.00 97.31 111 GLU A CA 1
ATOM 824 C C . GLU A 1 111 ? 5.707 11.472 -5.470 1.00 97.31 111 GLU A C 1
ATOM 826 O O . GLU A 1 111 ? 6.586 11.385 -6.331 1.00 97.31 111 GLU A O 1
ATOM 831 N N . LEU A 1 112 ? 5.425 10.459 -4.643 1.00 95.94 112 LEU A N 1
ATOM 832 C CA . LEU A 1 112 ? 6.090 9.157 -4.743 1.00 95.94 112 LEU A CA 1
ATOM 833 C C . LEU A 1 112 ? 5.749 8.450 -6.057 1.00 95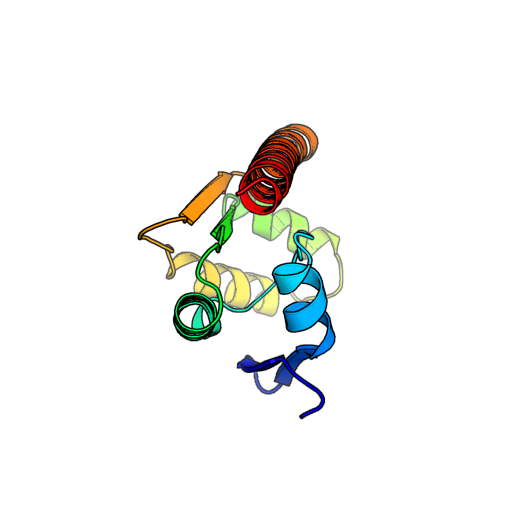.94 112 LEU A C 1
ATOM 835 O O . LEU A 1 112 ? 6.645 7.892 -6.688 1.00 95.94 112 LEU A O 1
ATOM 839 N N . LEU A 1 113 ? 4.491 8.520 -6.502 1.00 95.25 113 LEU A N 1
ATOM 840 C CA . LEU A 1 113 ? 4.083 7.961 -7.793 1.00 95.25 113 LEU A CA 1
ATOM 841 C C . LEU A 1 113 ? 4.786 8.662 -8.958 1.00 95.25 113 LEU A C 1
ATOM 843 O O . LEU A 1 113 ? 5.326 7.989 -9.831 1.00 95.25 113 LEU A O 1
ATOM 847 N N . ARG A 1 114 ? 4.865 9.998 -8.940 1.00 96.00 114 ARG A N 1
ATOM 848 C CA . ARG A 1 114 ? 5.596 10.771 -9.958 1.00 96.00 114 ARG A CA 1
ATOM 849 C C . ARG A 1 114 ? 7.075 10.380 -10.020 1.00 96.00 114 ARG A C 1
ATOM 851 O O . ARG A 1 114 ? 7.613 10.221 -11.111 1.00 96.00 114 ARG A O 1
ATOM 858 N N . LYS A 1 115 ? 7.725 10.168 -8.869 1.00 93.50 115 LYS A N 1
ATOM 859 C CA . LYS A 1 115 ? 9.115 9.676 -8.808 1.00 93.50 115 LYS A CA 1
ATOM 860 C C . LYS A 1 115 ? 9.255 8.263 -9.377 1.00 93.50 115 LYS A C 1
ATOM 862 O O . LYS A 1 115 ? 10.207 8.008 -10.107 1.00 93.50 115 LYS A O 1
ATOM 867 N N . ALA A 1 116 ? 8.320 7.366 -9.065 1.00 92.75 116 ALA A N 1
ATOM 868 C CA . ALA A 1 116 ? 8.319 6.007 -9.600 1.00 92.75 116 ALA A CA 1
ATOM 869 C C . ALA A 1 116 ? 8.138 5.993 -11.127 1.00 92.75 116 ALA A C 1
ATOM 871 O O . ALA A 1 116 ? 8.849 5.266 -11.812 1.00 92.75 116 ALA A O 1
ATOM 872 N N . MET A 1 117 ? 7.244 6.834 -11.658 1.00 92.44 117 MET A N 1
ATOM 873 C CA . MET A 1 117 ? 7.045 6.989 -13.103 1.00 92.44 117 MET A CA 1
ATOM 874 C C . MET A 1 117 ? 8.309 7.514 -13.785 1.00 92.44 117 MET A C 1
ATOM 876 O O . MET A 1 117 ? 8.801 6.876 -14.706 1.00 92.44 117 MET A O 1
ATOM 880 N N . ALA A 1 118 ? 8.904 8.592 -13.262 1.00 91.62 118 ALA A N 1
ATOM 881 C CA . ALA A 1 118 ? 10.138 9.148 -13.817 1.00 91.62 118 ALA A CA 1
ATOM 882 C C . ALA A 1 118 ? 11.307 8.145 -13.793 1.00 91.62 118 ALA A C 1
ATOM 884 O O . ALA A 1 118 ? 12.093 8.081 -14.734 1.00 91.62 118 ALA A O 1
ATOM 885 N N . PHE A 1 119 ? 11.428 7.342 -12.730 1.00 88.12 119 PHE A N 1
ATOM 886 C CA . PHE A 1 119 ? 12.418 6.265 -12.670 1.00 88.12 119 PHE A CA 1
ATOM 887 C C . PHE A 1 119 ? 12.176 5.199 -13.750 1.00 88.12 119 PHE A C 1
ATOM 889 O O . PHE A 1 119 ? 13.126 4.727 -14.378 1.00 88.12 119 PHE A O 1
ATOM 896 N N . SER A 1 120 ? 10.913 4.833 -13.969 1.00 87.00 120 SER A N 1
ATOM 897 C CA . SER A 1 120 ? 10.519 3.863 -14.989 1.00 87.00 120 SER A CA 1
ATOM 898 C C . SER A 1 120 ? 10.841 4.357 -16.403 1.00 87.00 120 SER A C 1
ATOM 900 O O . SER A 1 120 ? 11.479 3.636 -17.168 1.00 87.00 120 SER A O 1
ATOM 902 N N . ASP A 1 121 ? 10.513 5.618 -16.705 1.00 85.75 121 ASP A N 1
ATOM 903 C CA . ASP A 1 121 ? 10.796 6.258 -17.997 1.00 85.75 121 ASP A CA 1
ATOM 904 C C . ASP A 1 121 ? 12.304 6.283 -18.301 1.00 85.75 121 ASP A C 1
ATOM 906 O O . ASP A 1 121 ? 12.732 5.994 -19.417 1.00 85.75 121 ASP A O 1
ATOM 910 N N . MET A 1 122 ? 13.129 6.580 -17.290 1.00 80.81 122 MET A N 1
ATOM 911 C CA . MET A 1 122 ? 14.591 6.594 -17.422 1.00 80.81 122 MET A CA 1
ATOM 912 C C . MET A 1 122 ? 15.199 5.196 -17.574 1.00 80.81 122 MET A C 1
ATOM 914 O O . MET A 1 122 ? 16.221 5.047 -18.239 1.00 80.81 122 MET A O 1
ATOM 918 N N . SER A 1 123 ? 14.590 4.174 -16.969 1.00 71.12 123 SER A N 1
ATOM 919 C CA . SER A 1 123 ? 15.088 2.793 -17.035 1.00 71.12 123 SER A CA 1
ATOM 920 C C . SER A 1 123 ? 14.827 2.130 -18.390 1.00 71.12 123 SER A C 1
ATOM 922 O O . SER A 1 123 ? 15.524 1.185 -18.734 1.00 71.12 123 SER A O 1
ATOM 924 N N . GLY A 1 124 ? 13.851 2.621 -19.162 1.00 61.97 124 GLY A N 1
ATOM 925 C CA . GLY A 1 124 ? 13.566 2.149 -20.523 1.00 61.97 124 GLY A CA 1
ATOM 926 C C . GLY A 1 124 ? 14.443 2.767 -21.622 1.00 61.97 124 GLY A C 1
ATOM 927 O O . GLY A 1 124 ? 14.283 2.417 -22.788 1.00 61.97 124 GLY A O 1
ATOM 928 N N . LEU A 1 125 ? 15.336 3.701 -21.272 1.00 57.53 125 LEU A N 1
ATOM 929 C CA . LEU A 1 125 ? 16.231 4.415 -22.197 1.00 57.53 125 LEU A CA 1
ATOM 930 C C . LEU A 1 125 ? 17.655 3.822 -22.266 1.00 57.53 125 LEU A C 1
ATOM 932 O O . LEU A 1 125 ? 18.507 4.382 -22.959 1.00 57.53 125 LEU A O 1
ATOM 936 N N . ILE A 1 126 ? 17.916 2.724 -21.549 1.00 45.00 126 ILE A N 1
ATOM 937 C CA . ILE A 1 126 ? 19.208 2.017 -21.470 1.00 45.00 126 ILE A CA 1
ATOM 938 C C . ILE A 1 126 ? 19.008 0.581 -21.954 1.00 45.00 126 ILE A C 1
ATOM 940 O O . ILE A 1 126 ? 19.881 0.096 -22.708 1.00 45.00 126 ILE A O 1
#

Foldseek 3Di:
DQFPDWDDDPNDIDGHGPCVLVCVVLLHDDDDDDDPVCVVVVVVRDVDDAAEAEDEDLVLQLVVVVVVVPDDNVRSVVVSVVVVPDDDDDPNYDYAYCNDPVVVSVVVVVVVVVVSSVVSVVVVVD